Protein AF-A0ABD3FV97-F1 (afdb_monomer_lite)

Radius of gyration: 19.09 Å; chains: 1; bounding box: 35×38×58 Å

pLDDT: mean 72.64, std 11.26, range [37.59, 92.88]

Structure (mmCIF, N/CA/C/O backbone):
data_AF-A0ABD3FV97-F1
#
_entry.id   AF-A0ABD3FV97-F1
#
loop_
_atom_site.group_PDB
_atom_site.id
_atom_site.type_symbol
_atom_site.label_atom_id
_atom_site.label_alt_id
_atom_site.label_comp_id
_atom_site.label_asym_id
_atom_site.label_entity_id
_atom_site.label_seq_id
_atom_site.pdbx_PDB_ins_code
_atom_site.Cartn_x
_atom_site.Cartn_y
_atom_site.Cartn_z
_atom_site.occupancy
_atom_site.B_iso_or_equiv
_atom_site.auth_seq_id
_atom_site.auth_comp_id
_atom_site.auth_asym_id
_atom_site.auth_atom_id
_atom_site.pdbx_PDB_model_num
ATOM 1 N N . MET A 1 1 ? 18.027 4.980 -5.617 1.00 48.72 1 MET A N 1
ATOM 2 C CA . MET A 1 1 ? 16.633 4.975 -5.128 1.00 48.72 1 MET A CA 1
ATOM 3 C C . MET A 1 1 ? 16.264 6.378 -4.671 1.00 48.72 1 MET A C 1
ATOM 5 O O . MET A 1 1 ? 16.695 6.803 -3.608 1.00 48.72 1 MET A O 1
ATOM 9 N N . GLY A 1 2 ? 15.566 7.140 -5.506 1.00 58.50 2 GLY A N 1
ATOM 10 C CA . GLY A 1 2 ? 15.160 8.516 -5.211 1.00 58.50 2 GLY A CA 1
ATOM 11 C C . GLY A 1 2 ? 14.043 8.925 -6.161 1.00 58.50 2 GLY A C 1
ATOM 12 O O . GLY A 1 2 ? 13.954 8.375 -7.258 1.00 58.50 2 GLY A O 1
ATOM 13 N N . PHE A 1 3 ? 13.162 9.832 -5.736 1.00 63.16 3 PHE A N 1
ATOM 14 C CA . PHE A 1 3 ? 12.029 10.260 -6.555 1.00 63.16 3 PHE A CA 1
ATOM 15 C C . PHE A 1 3 ? 12.535 10.866 -7.868 1.00 63.16 3 PHE A C 1
ATOM 17 O O . PHE A 1 3 ? 13.097 11.957 -7.882 1.00 63.16 3 PHE A O 1
ATOM 24 N N . THR A 1 4 ? 12.330 10.157 -8.977 1.00 71.75 4 THR A N 1
ATOM 25 C CA . THR A 1 4 ? 12.818 10.567 -10.304 1.00 71.75 4 THR A CA 1
ATOM 26 C C . THR A 1 4 ? 12.060 11.771 -10.867 1.00 71.75 4 THR A C 1
ATOM 28 O O . THR A 1 4 ? 12.447 12.342 -11.882 1.00 71.75 4 THR A O 1
ATOM 31 N N . SER A 1 5 ? 10.926 12.135 -10.262 1.00 81.56 5 SER A N 1
ATOM 32 C CA . SER A 1 5 ? 10.036 13.187 -10.747 1.00 81.56 5 SER A CA 1
ATOM 33 C C . SER A 1 5 ? 9.214 13.775 -9.602 1.00 81.56 5 SER A C 1
ATOM 35 O O . SER A 1 5 ? 8.786 13.052 -8.699 1.00 81.56 5 SER A O 1
ATOM 37 N N . PHE A 1 6 ? 8.917 15.074 -9.684 1.00 86.12 6 PHE A N 1
ATOM 38 C CA . PHE A 1 6 ? 8.047 15.772 -8.730 1.00 86.12 6 PHE A CA 1
ATOM 39 C C . PHE A 1 6 ? 6.651 15.132 -8.629 1.00 86.12 6 PHE A C 1
ATOM 41 O O . PHE A 1 6 ? 6.098 15.010 -7.541 1.00 86.12 6 PHE A O 1
ATOM 48 N N . SER A 1 7 ? 6.119 14.633 -9.751 1.00 85.06 7 SER A N 1
ATOM 49 C CA . SER A 1 7 ? 4.851 13.896 -9.782 1.00 85.06 7 SER A CA 1
ATOM 50 C C . SER A 1 7 ? 4.894 12.616 -8.932 1.00 85.06 7 SER A C 1
ATOM 52 O O . SER A 1 7 ? 3.996 12.395 -8.124 1.00 85.06 7 SER A O 1
ATOM 54 N N . THR A 1 8 ? 5.966 11.818 -9.024 1.00 85.12 8 THR A N 1
ATOM 55 C CA . THR A 1 8 ? 6.144 10.607 -8.202 1.00 85.12 8 THR A CA 1
ATOM 56 C C . THR A 1 8 ? 6.203 10.952 -6.713 1.00 85.12 8 THR A C 1
ATOM 58 O O . THR A 1 8 ? 5.603 10.258 -5.897 1.00 85.12 8 THR A O 1
ATOM 61 N N . TRP A 1 9 ? 6.894 12.040 -6.357 1.00 86.50 9 TRP A N 1
ATOM 62 C CA . TRP A 1 9 ? 6.964 12.517 -4.974 1.00 86.50 9 TRP A CA 1
ATOM 63 C C . TRP A 1 9 ? 5.593 12.959 -4.442 1.00 86.50 9 TRP A C 1
ATOM 65 O O . TRP A 1 9 ? 5.219 12.576 -3.335 1.00 86.50 9 TRP A O 1
ATOM 75 N N . LEU A 1 10 ? 4.811 13.700 -5.235 1.00 91.75 10 LEU A N 1
ATOM 76 C CA . LEU A 1 10 ? 3.453 14.102 -4.858 1.00 91.75 10 LEU A CA 1
ATOM 77 C C . LEU A 1 10 ? 2.524 12.899 -4.663 1.00 91.75 10 LEU A C 1
ATOM 79 O O . LEU A 1 10 ? 1.783 12.855 -3.681 1.00 91.75 10 LEU A O 1
ATOM 83 N N . LEU A 1 11 ? 2.572 11.920 -5.572 1.00 89.69 11 LEU A N 1
ATOM 84 C CA . LEU A 1 11 ? 1.776 10.694 -5.466 1.00 89.69 11 LEU A CA 1
ATOM 85 C C . LEU A 1 11 ? 2.164 9.885 -4.226 1.00 89.69 11 LEU A C 1
ATOM 87 O O . LEU A 1 11 ? 1.284 9.440 -3.491 1.00 89.69 11 LEU A O 1
ATOM 91 N N . TYR A 1 12 ? 3.464 9.760 -3.952 1.00 87.81 12 TYR A N 1
ATOM 92 C CA . TYR A 1 12 ? 3.977 9.137 -2.733 1.00 87.81 12 TYR A CA 1
ATOM 93 C C . TYR A 1 12 ? 3.460 9.849 -1.476 1.00 87.81 12 TYR A C 1
ATOM 95 O O . TYR A 1 12 ? 2.889 9.218 -0.586 1.00 87.81 12 TYR A O 1
ATOM 103 N N . TRP A 1 13 ? 3.614 11.174 -1.417 1.00 90.25 13 TRP A N 1
ATOM 104 C CA . TRP A 1 13 ? 3.207 11.981 -0.270 1.00 90.25 13 TRP A CA 1
ATOM 105 C C . TRP A 1 13 ? 1.697 11.915 -0.019 1.00 90.25 13 TRP A C 1
ATOM 107 O O . TRP A 1 13 ? 1.254 11.721 1.116 1.00 90.25 13 TRP A O 1
ATOM 117 N N . SER A 1 14 ? 0.900 12.051 -1.081 1.00 92.88 14 SER A N 1
ATOM 118 C CA . SER A 1 14 ? -0.559 11.973 -1.013 1.00 92.88 14 SER A CA 1
ATOM 119 C C . SER A 1 14 ? -1.023 10.592 -0.548 1.00 92.88 14 SER A C 1
ATOM 121 O O . SER A 1 14 ? -1.841 10.501 0.369 1.00 92.88 14 SER A O 1
ATOM 123 N N . ASN A 1 15 ? -0.451 9.520 -1.105 1.00 90.12 15 ASN A N 1
ATOM 124 C CA . ASN A 1 15 ? -0.778 8.152 -0.717 1.00 90.12 15 ASN A CA 1
ATOM 125 C C . ASN A 1 15 ? -0.466 7.884 0.765 1.00 90.12 15 ASN A C 1
ATOM 127 O O . ASN A 1 15 ? -1.310 7.346 1.483 1.00 90.12 15 ASN A O 1
ATOM 131 N N . LEU A 1 16 ? 0.703 8.325 1.241 1.00 88.44 16 LEU A N 1
ATOM 132 C CA . LEU A 1 16 ? 1.109 8.151 2.634 1.00 88.44 16 LEU A CA 1
ATOM 133 C C . LEU A 1 16 ? 0.239 8.972 3.601 1.00 88.44 16 LEU A C 1
ATOM 135 O O . LEU A 1 16 ? -0.149 8.478 4.660 1.00 88.44 16 LEU A O 1
ATOM 139 N N . SER A 1 17 ? -0.117 10.201 3.222 1.00 90.94 17 SER A N 1
ATOM 140 C CA . SER A 1 17 ? -0.991 11.066 4.026 1.00 90.94 17 SER A CA 1
ATOM 141 C C . SER A 1 17 ? -2.391 10.464 4.176 1.00 90.94 17 SER A C 1
ATOM 143 O O . SER A 1 17 ? -2.916 10.380 5.286 1.00 90.94 17 SER A O 1
ATOM 145 N N . LEU A 1 18 ? -2.978 9.987 3.073 1.00 89.12 18 LEU A N 1
ATOM 146 C CA . LEU A 1 18 ? -4.280 9.313 3.083 1.00 89.12 18 LEU A CA 1
ATOM 147 C C . LEU A 1 18 ? -4.246 8.024 3.909 1.00 89.12 18 LEU A C 1
ATOM 149 O O . LEU A 1 18 ? -5.183 7.754 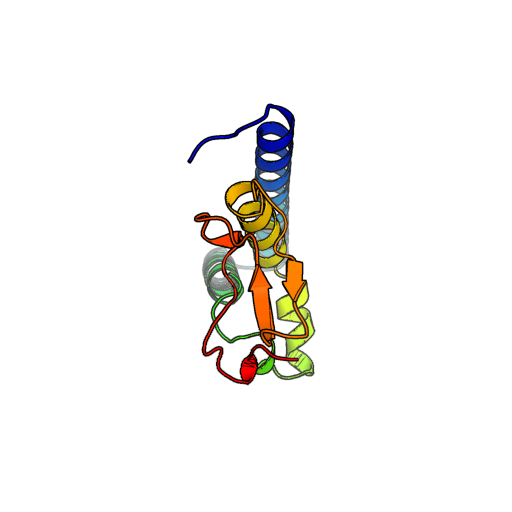4.658 1.00 89.12 18 LEU A O 1
ATOM 153 N N . PHE A 1 19 ? -3.159 7.257 3.826 1.00 85.50 19 PHE A N 1
ATOM 154 C CA . PHE A 1 19 ? -2.982 6.045 4.620 1.00 85.50 19 PHE A CA 1
ATOM 155 C C . PHE A 1 19 ? -3.003 6.327 6.130 1.00 85.50 19 PHE A C 1
ATOM 157 O O . PHE A 1 19 ? -3.730 5.664 6.875 1.00 85.50 19 PHE A O 1
ATOM 164 N N . ILE A 1 20 ? -2.251 7.337 6.579 1.00 84.44 20 ILE A N 1
ATOM 165 C CA . ILE A 1 20 ? -2.212 7.741 7.992 1.00 84.44 20 ILE A CA 1
ATOM 166 C C . ILE A 1 20 ? -3.585 8.243 8.452 1.00 84.44 20 ILE A C 1
ATOM 168 O O . ILE A 1 20 ? -4.032 7.873 9.537 1.00 84.44 20 ILE A O 1
ATOM 172 N N . LEU A 1 21 ? -4.283 9.027 7.622 1.00 86.25 21 LEU A N 1
ATOM 173 C CA . LEU A 1 21 ? -5.635 9.502 7.928 1.00 86.25 21 LEU A CA 1
ATOM 174 C C . LEU A 1 21 ? -6.608 8.336 8.132 1.00 86.25 21 LEU A C 1
ATOM 176 O O . LEU A 1 21 ? -7.292 8.291 9.152 1.00 86.25 21 LEU A O 1
ATOM 180 N N . VAL A 1 22 ? -6.644 7.363 7.215 1.00 82.94 22 VAL A N 1
ATOM 181 C CA . VAL A 1 22 ? -7.534 6.195 7.336 1.00 82.94 22 VAL A CA 1
ATOM 182 C C . VAL A 1 22 ? -7.207 5.377 8.589 1.00 82.94 22 VAL A C 1
ATOM 184 O O . VAL A 1 22 ? -8.122 5.002 9.323 1.00 82.94 22 VAL A O 1
ATOM 187 N N . GLN A 1 23 ? -5.924 5.149 8.887 1.00 77.25 23 GLN A N 1
ATOM 188 C CA . GLN A 1 23 ? -5.506 4.478 10.125 1.00 77.25 23 GLN A CA 1
ATOM 189 C C . GLN A 1 23 ? -5.951 5.235 11.385 1.00 77.25 23 GLN A C 1
ATOM 191 O O . GLN A 1 23 ? -6.409 4.619 12.351 1.00 77.25 23 GLN A O 1
ATOM 196 N N . MET A 1 24 ? -5.850 6.565 11.383 1.00 81.12 24 MET A N 1
ATOM 197 C CA . MET A 1 24 ? -6.249 7.398 12.516 1.00 81.12 24 MET A CA 1
ATOM 198 C C . MET A 1 24 ? -7.766 7.375 12.730 1.00 81.12 24 MET A C 1
ATOM 200 O O . MET A 1 24 ? -8.213 7.156 13.855 1.00 81.12 24 MET A O 1
ATOM 204 N N . TYR A 1 25 ? -8.561 7.523 11.669 1.00 81.44 25 TYR A N 1
ATOM 205 C CA . TYR A 1 25 ? -10.023 7.446 11.761 1.00 81.44 25 TYR A CA 1
ATOM 206 C C . TYR A 1 25 ? -10.511 6.058 12.177 1.00 81.44 25 TYR A C 1
ATOM 208 O O . TYR A 1 25 ? -11.439 5.951 12.978 1.00 81.44 25 TYR A O 1
ATOM 216 N N . LEU A 1 26 ? -9.865 4.992 11.698 1.00 76.81 26 LEU A N 1
ATOM 217 C CA . LEU A 1 26 ? -10.178 3.631 12.133 1.00 76.81 26 LEU A CA 1
ATOM 218 C C . LEU A 1 26 ? -9.865 3.439 13.624 1.00 76.81 26 LEU A C 1
ATOM 220 O O . LEU A 1 26 ? -10.676 2.880 14.357 1.00 76.81 26 LEU A O 1
ATOM 224 N N . SER A 1 27 ? -8.732 3.969 14.092 1.00 74.19 27 SER A N 1
ATOM 225 C CA . SER A 1 27 ? -8.362 3.934 15.513 1.00 74.19 27 SER A CA 1
ATOM 226 C C . SER A 1 27 ? -9.367 4.694 16.384 1.00 74.19 27 SER A C 1
ATOM 228 O O . SER A 1 27 ? -9.741 4.227 17.459 1.00 74.19 27 SER A O 1
ATOM 230 N N . GLN A 1 28 ? -9.851 5.840 15.901 1.00 76.38 28 GLN A N 1
ATOM 231 C CA . GLN A 1 28 ? -10.887 6.623 16.573 1.00 76.38 28 GLN A CA 1
ATOM 232 C C . GLN A 1 28 ? -12.222 5.872 16.627 1.00 76.38 28 GLN A C 1
ATOM 234 O O . GLN A 1 28 ? -12.818 5.787 17.697 1.00 76.38 28 GLN A O 1
ATOM 239 N N . LEU A 1 29 ? -12.665 5.267 15.519 1.00 74.81 29 LEU A N 1
ATOM 240 C CA . LEU A 1 29 ? -13.872 4.432 15.493 1.00 74.81 29 LEU A CA 1
ATOM 241 C C . LEU A 1 29 ? -13.782 3.270 16.486 1.00 74.81 29 LEU A C 1
ATOM 243 O O . LEU A 1 29 ? -14.740 3.017 17.212 1.00 74.81 29 LEU A O 1
ATOM 247 N N . CYS A 1 30 ? -12.627 2.609 16.573 1.00 68.19 30 CYS A N 1
ATOM 248 C CA . CYS A 1 30 ? -12.393 1.548 17.549 1.00 68.19 30 CYS A CA 1
ATOM 249 C C . CYS A 1 30 ? -12.499 2.060 18.992 1.00 68.19 30 CYS A C 1
ATOM 251 O O . CYS A 1 30 ? -13.169 1.430 19.802 1.00 68.19 30 CYS A O 1
ATOM 253 N N . MET A 1 31 ? -11.908 3.213 19.315 1.00 69.75 31 MET A N 1
ATOM 254 C CA . MET A 1 31 ? -12.009 3.805 20.659 1.00 69.75 31 MET A CA 1
ATOM 255 C C . MET A 1 31 ? -13.445 4.201 21.033 1.00 69.75 31 MET A C 1
ATOM 257 O O . MET A 1 31 ? -13.798 4.144 22.206 1.00 69.75 31 MET A O 1
ATOM 261 N N . TYR A 1 32 ? -14.283 4.573 20.060 1.00 70.44 32 TYR A N 1
ATOM 262 C CA . TYR A 1 32 ? -15.709 4.830 20.295 1.00 70.44 32 TYR A CA 1
ATOM 263 C C . TYR A 1 32 ? -16.552 3.549 20.389 1.00 70.44 32 TYR A C 1
ATOM 265 O O . TYR A 1 32 ? -17.554 3.533 21.100 1.00 70.44 32 TYR A O 1
ATOM 273 N N . ALA A 1 33 ? -16.177 2.489 19.669 1.00 69.31 33 ALA A N 1
ATOM 274 C CA . ALA A 1 33 ? -16.920 1.229 19.632 1.00 69.31 33 ALA A CA 1
ATOM 275 C C . ALA A 1 33 ? -16.563 0.270 20.782 1.00 69.31 33 ALA A C 1
ATOM 277 O O . ALA A 1 33 ? -17.378 -0.576 21.150 1.00 69.31 33 ALA A O 1
ATOM 278 N N . LEU A 1 34 ? -15.350 0.369 21.336 1.00 66.38 34 LEU A N 1
ATOM 279 C CA . LEU A 1 34 ? -14.835 -0.536 22.363 1.00 66.38 34 LEU A CA 1
ATOM 280 C C . LEU A 1 34 ? -14.829 0.140 23.745 1.00 66.38 34 LEU A C 1
ATOM 282 O O . LEU A 1 34 ? -14.363 1.267 23.876 1.00 66.38 34 LEU A O 1
ATOM 286 N N . PRO A 1 35 ? -15.272 -0.552 24.807 1.00 64.81 35 PRO A N 1
ATOM 287 C CA . PRO A 1 35 ? -15.379 0.026 26.148 1.00 64.81 35 PRO A CA 1
ATOM 288 C C . PRO A 1 35 ? -14.039 0.159 26.901 1.00 64.81 35 PRO A C 1
ATOM 290 O O . PRO A 1 35 ? -14.017 0.761 27.971 1.00 64.81 35 PRO A O 1
ATOM 293 N N . SER A 1 36 ? -12.929 -0.399 26.389 1.00 62.66 36 SER A N 1
ATOM 294 C CA . SER A 1 36 ? -11.605 -0.350 27.036 1.00 62.66 36 SER A CA 1
ATOM 295 C C . SER A 1 36 ? -10.463 -0.152 26.031 1.00 62.66 36 SER A C 1
ATOM 297 O O . SER A 1 36 ? -10.376 -0.844 25.012 1.00 62.66 36 SER A O 1
ATOM 299 N N . VAL A 1 37 ? -9.551 0.766 26.372 1.00 63.72 37 VAL A N 1
ATOM 300 C CA . VAL A 1 37 ? -8.350 1.151 25.603 1.00 63.72 37 VAL A CA 1
ATOM 301 C C . VAL A 1 37 ? -7.419 -0.041 25.356 1.00 63.72 37 VAL A C 1
ATOM 303 O O . VAL A 1 37 ? -6.774 -0.132 24.311 1.00 63.72 37 VAL A O 1
ATOM 306 N N . GLU A 1 38 ? -7.391 -0.993 26.286 1.00 64.00 38 GLU A N 1
ATOM 307 C CA . GLU A 1 38 ? -6.546 -2.188 26.222 1.00 64.00 38 GLU A CA 1
ATOM 308 C C . GLU A 1 38 ? -6.984 -3.122 25.084 1.00 64.00 38 GLU A C 1
ATOM 310 O O . GLU A 1 38 ? -6.150 -3.651 24.350 1.00 64.00 38 GLU A O 1
ATOM 315 N N . VAL A 1 39 ? -8.296 -3.265 24.868 1.00 63.81 39 VAL A N 1
ATOM 316 C CA . VAL A 1 39 ? -8.849 -4.104 23.792 1.00 63.81 39 VAL A CA 1
ATOM 317 C C . VAL A 1 39 ? -8.667 -3.426 22.431 1.00 63.81 39 VAL A C 1
ATOM 319 O O . VAL A 1 39 ? -8.322 -4.088 21.452 1.00 63.81 39 VAL A O 1
ATOM 322 N N . ALA A 1 40 ? -8.828 -2.100 22.365 1.00 60.56 40 ALA A N 1
ATOM 323 C CA . ALA A 1 40 ? -8.611 -1.328 21.141 1.00 60.56 40 ALA A CA 1
ATOM 324 C C . ALA A 1 40 ? -7.154 -1.401 20.657 1.00 60.56 40 ALA A C 1
ATOM 326 O O . ALA A 1 40 ? -6.916 -1.632 19.471 1.00 60.56 40 ALA A O 1
ATOM 327 N N . ALA A 1 41 ? -6.181 -1.281 21.567 1.00 62.34 41 ALA A N 1
ATOM 328 C CA . ALA A 1 41 ? -4.762 -1.375 21.228 1.00 62.34 41 ALA A CA 1
ATOM 329 C C . ALA A 1 41 ? -4.387 -2.760 20.677 1.00 62.34 41 ALA A C 1
ATOM 331 O O . ALA A 1 41 ? -3.690 -2.857 19.665 1.00 62.34 41 ALA A O 1
ATOM 332 N N . VAL A 1 42 ? -4.890 -3.833 21.299 1.00 64.88 42 VAL A N 1
ATOM 333 C CA . VAL A 1 42 ? -4.636 -5.206 20.842 1.00 64.88 42 VAL A CA 1
ATOM 334 C C . VAL A 1 42 ? -5.287 -5.455 19.485 1.00 64.88 42 VAL A C 1
ATOM 336 O O . VAL A 1 42 ? -4.638 -6.023 18.610 1.00 64.88 42 VAL A O 1
ATOM 339 N N . LEU A 1 43 ? -6.519 -4.995 19.258 1.00 65.44 43 LEU A N 1
ATOM 340 C CA . LEU A 1 43 ? -7.204 -5.165 17.973 1.00 65.44 43 LEU A CA 1
ATOM 341 C C . LEU A 1 43 ? -6.528 -4.385 16.843 1.00 65.44 43 LEU A C 1
ATOM 343 O O . LEU A 1 43 ? -6.329 -4.945 15.770 1.00 65.44 43 LEU A O 1
ATOM 347 N N . ILE A 1 44 ? -6.122 -3.134 17.078 1.00 64.88 44 ILE A N 1
ATOM 348 C CA . ILE A 1 44 ? -5.447 -2.306 16.067 1.00 64.88 44 ILE A CA 1
ATOM 349 C C . ILE A 1 44 ? -4.070 -2.881 15.730 1.00 64.88 44 ILE A C 1
ATOM 351 O O . ILE A 1 44 ? -3.775 -3.063 14.549 1.00 64.88 44 ILE A O 1
ATOM 355 N N . SER A 1 45 ? -3.250 -3.232 16.729 1.00 64.12 45 SER A N 1
ATOM 356 C CA . SER A 1 45 ? -1.947 -3.873 16.486 1.00 64.12 45 SER A CA 1
ATOM 357 C C . SER A 1 45 ? -2.099 -5.216 15.779 1.00 64.12 45 SER A C 1
ATOM 359 O O . SER A 1 45 ? -1.361 -5.504 14.839 1.00 64.12 45 SER A O 1
ATOM 361 N N . SER A 1 46 ? -3.085 -6.021 16.181 1.00 61.31 46 SER A N 1
ATOM 362 C CA . SER A 1 46 ? -3.309 -7.337 15.583 1.00 61.31 46 SER A CA 1
ATOM 363 C C . SER A 1 46 ? -3.813 -7.217 14.147 1.00 61.31 46 SER A C 1
ATOM 365 O O . SER A 1 46 ? -3.234 -7.841 13.272 1.00 61.31 46 SER A O 1
ATOM 367 N N . VAL A 1 47 ? -4.807 -6.368 13.856 1.00 65.94 47 VAL A N 1
ATOM 368 C CA . VAL A 1 47 ? -5.325 -6.139 12.488 1.00 65.94 47 VAL A CA 1
ATOM 369 C C . VAL A 1 47 ? -4.255 -5.540 11.571 1.00 65.94 47 VAL A C 1
ATOM 371 O O . VAL A 1 47 ? -4.140 -5.954 10.418 1.00 65.94 47 VAL A O 1
ATOM 374 N N . SER A 1 48 ? -3.432 -4.625 12.089 1.00 61.69 48 SER A N 1
ATOM 375 C CA . SER A 1 48 ? -2.332 -4.007 11.335 1.00 61.69 48 SER A CA 1
ATOM 376 C C . SER A 1 48 ? -1.230 -5.000 10.969 1.00 61.69 48 SER A C 1
ATOM 378 O O . SER A 1 48 ? -0.572 -4.833 9.944 1.00 61.69 48 SER A O 1
ATOM 380 N N . MET A 1 49 ? -1.008 -6.016 11.806 1.00 58.00 49 MET A N 1
ATOM 381 C CA . MET A 1 49 ? -0.032 -7.076 11.553 1.00 58.00 49 MET A CA 1
ATOM 382 C C . MET A 1 49 ? -0.628 -8.206 10.697 1.00 58.00 49 MET A C 1
ATOM 384 O O . MET A 1 49 ? 0.073 -8.776 9.864 1.00 58.00 49 MET A O 1
ATOM 388 N N . LEU A 1 50 ? -1.926 -8.494 10.855 1.00 56.91 50 LEU A N 1
ATOM 389 C CA . LEU A 1 50 ? -2.627 -9.589 10.173 1.00 56.91 50 LEU A CA 1
ATOM 390 C C . LEU A 1 50 ? -2.910 -9.298 8.690 1.00 56.91 50 LEU A C 1
ATOM 392 O O . LEU A 1 50 ? -3.086 -10.228 7.913 1.00 56.91 50 LEU A O 1
ATOM 396 N N . PHE A 1 51 ? -2.938 -8.028 8.272 1.00 53.31 51 PHE A N 1
ATOM 397 C CA . PHE A 1 51 ? -3.314 -7.649 6.903 1.00 53.31 51 PHE A CA 1
ATOM 398 C C . PHE A 1 51 ? -2.371 -6.654 6.225 1.00 53.31 51 PHE A C 1
ATOM 400 O O . PHE A 1 51 ? -2.730 -6.031 5.223 1.00 53.31 51 PHE A O 1
ATOM 407 N N . ALA A 1 52 ? -1.117 -6.593 6.671 1.00 56.12 52 ALA A N 1
ATOM 408 C CA . ALA A 1 52 ? -0.044 -5.901 5.956 1.00 56.12 52 ALA A CA 1
ATOM 409 C C . ALA A 1 52 ? 0.263 -6.503 4.560 1.00 56.12 52 ALA A C 1
ATOM 411 O O . ALA A 1 52 ? 1.198 -6.071 3.897 1.00 56.12 52 ALA A O 1
ATOM 412 N N . GLY A 1 53 ? -0.514 -7.490 4.093 1.00 53.41 53 GLY A N 1
ATOM 413 C CA . GLY A 1 53 ? -0.469 -8.011 2.726 1.00 53.41 53 GLY A CA 1
ATOM 414 C C . GLY A 1 53 ? 0.455 -9.210 2.509 1.00 53.41 53 GLY A C 1
ATOM 415 O O . GLY A 1 53 ? 0.525 -9.693 1.386 1.00 53.41 53 GLY A O 1
ATOM 416 N N . PHE A 1 54 ? 1.123 -9.715 3.554 1.00 56.09 54 PHE A N 1
ATOM 417 C CA . PHE A 1 54 ? 2.139 -10.773 3.426 1.00 56.09 54 PHE A CA 1
ATOM 418 C C . PHE A 1 54 ? 1.797 -12.110 4.107 1.00 56.09 54 PHE A C 1
ATOM 420 O O . PHE A 1 54 ? 2.435 -13.111 3.795 1.00 56.09 54 PHE A O 1
ATOM 427 N N . ASN A 1 55 ? 0.810 -12.177 5.009 1.00 55.50 55 ASN A N 1
ATOM 428 C CA . ASN A 1 55 ? 0.501 -13.413 5.736 1.00 55.50 55 ASN A CA 1
ATOM 429 C C . ASN A 1 55 ? -0.983 -13.504 6.142 1.00 55.50 55 ASN A C 1
ATOM 431 O O . ASN A 1 55 ? -1.384 -12.712 6.995 1.00 55.50 55 ASN A O 1
ATOM 435 N N . PRO A 1 56 ? -1.785 -14.466 5.637 1.00 56.09 56 PRO A N 1
ATOM 436 C CA . PRO A 1 56 ? -1.512 -15.460 4.583 1.00 56.09 56 PRO A CA 1
ATOM 437 C C . PRO A 1 56 ? -1.709 -14.910 3.146 1.00 56.09 56 PRO A C 1
ATOM 439 O O . PRO A 1 56 ? -2.406 -13.910 2.965 1.00 56.09 56 PRO A O 1
ATOM 442 N N . PRO A 1 57 ? -1.112 -15.542 2.110 1.00 59.97 57 PRO A N 1
ATOM 443 C CA . PRO A 1 57 ? -1.269 -15.129 0.711 1.00 59.97 57 PRO A CA 1
ATOM 444 C C . PRO A 1 57 ? -2.736 -15.195 0.258 1.00 59.97 57 PRO A C 1
ATOM 446 O O . PRO A 1 57 ? -3.478 -16.086 0.672 1.00 59.97 57 PRO A O 1
ATOM 449 N N . THR A 1 58 ? -3.147 -14.267 -0.613 1.00 59.97 58 THR A N 1
ATOM 450 C CA . THR A 1 58 ? -4.548 -14.023 -1.017 1.00 59.97 58 THR A CA 1
ATOM 451 C C . THR A 1 58 ? -5.306 -15.278 -1.463 1.00 59.97 58 THR A C 1
ATOM 453 O O . THR A 1 58 ? -6.495 -15.405 -1.173 1.00 59.97 58 THR A O 1
ATOM 456 N N . GLY A 1 59 ? -4.621 -16.226 -2.116 1.00 62.44 59 GLY A N 1
ATOM 457 C CA . GLY A 1 59 ? -5.204 -17.490 -2.584 1.00 62.44 59 GLY A CA 1
ATOM 458 C C . GLY A 1 59 ? -5.592 -18.475 -1.473 1.00 62.44 59 GLY A C 1
ATOM 459 O O . GLY A 1 59 ? -6.406 -19.363 -1.703 1.0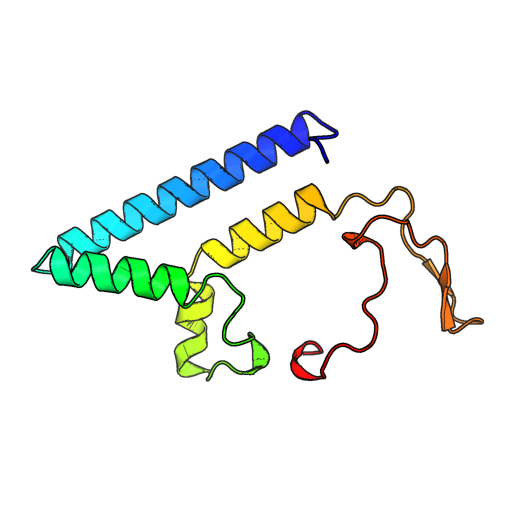0 62.44 59 GLY A O 1
ATOM 460 N N . SER A 1 60 ? -5.070 -18.301 -0.257 1.00 66.12 60 SER A N 1
ATOM 461 C CA . SER A 1 60 ? -5.308 -19.201 0.881 1.00 66.12 60 SER A CA 1
ATOM 462 C C . SER A 1 60 ? -6.350 -18.668 1.875 1.00 66.12 60 SER A C 1
ATOM 464 O O . SER A 1 60 ? -6.562 -19.279 2.924 1.00 66.12 60 SER A O 1
ATOM 466 N N . ILE A 1 61 ? -6.988 -17.524 1.589 1.00 68.75 61 ILE A N 1
ATOM 467 C CA . ILE A 1 61 ? -7.963 -16.890 2.489 1.00 68.75 61 ILE A CA 1
ATOM 468 C C . ILE A 1 61 ? -9.361 -17.488 2.242 1.00 68.75 61 ILE A C 1
ATOM 470 O O . ILE A 1 61 ? -9.866 -17.390 1.120 1.00 68.75 61 ILE A O 1
ATOM 474 N N . PRO A 1 62 ? -10.031 -18.060 3.265 1.00 74.00 62 PRO A N 1
ATOM 475 C CA . PRO A 1 62 ? -11.398 -18.561 3.131 1.00 74.00 62 PRO A CA 1
ATOM 476 C C . PRO A 1 62 ? -12.353 -17.461 2.643 1.00 74.00 62 PRO A C 1
ATOM 478 O O . PRO A 1 62 ? -12.273 -16.331 3.125 1.00 74.00 62 PRO A O 1
ATOM 481 N N . GLU A 1 63 ? -13.294 -17.786 1.747 1.00 73.25 63 GLU A N 1
ATOM 482 C CA . GLU A 1 63 ? -14.250 -16.826 1.151 1.00 73.25 63 GLU A CA 1
ATOM 483 C C . GLU A 1 63 ? -14.914 -15.907 2.193 1.00 73.25 63 GLU A C 1
ATOM 485 O O . GLU A 1 63 ? -14.965 -14.691 2.023 1.00 73.25 63 GLU A O 1
ATOM 490 N N . GLY A 1 64 ? -15.333 -16.471 3.333 1.00 69.19 64 GLY A N 1
ATOM 491 C CA . GLY A 1 64 ? -15.986 -15.728 4.417 1.00 69.19 64 GLY A CA 1
ATOM 492 C C . GLY A 1 64 ? -15.097 -14.719 5.155 1.00 69.19 64 GLY A C 1
ATOM 493 O O . GLY A 1 64 ? -15.626 -13.858 5.850 1.00 69.19 64 GLY A O 1
ATOM 494 N N . TYR A 1 65 ? -13.773 -14.785 4.999 1.00 68.06 65 TYR A N 1
ATOM 495 C CA . TYR A 1 65 ? -12.806 -13.853 5.595 1.00 68.06 65 TYR A CA 1
ATOM 496 C C . TYR A 1 65 ? -12.132 -12.946 4.555 1.00 68.06 65 TYR A C 1
ATOM 498 O O . TYR A 1 65 ? -11.398 -12.028 4.930 1.00 68.06 65 TYR A O 1
ATOM 506 N N . LYS A 1 66 ? -12.411 -13.129 3.255 1.00 71.25 66 LYS A N 1
ATOM 507 C CA . LYS A 1 66 ? -11.858 -12.273 2.191 1.00 71.25 66 LYS A CA 1
ATOM 508 C C . LYS A 1 66 ? -12.248 -10.805 2.352 1.00 71.25 66 LYS A C 1
ATOM 510 O O . LYS A 1 66 ? -11.452 -9.932 2.024 1.00 71.25 66 LYS A O 1
ATOM 515 N N . TRP A 1 67 ? -13.428 -10.507 2.900 1.00 73.06 67 TRP A N 1
ATOM 516 C CA . TRP A 1 67 ? -13.844 -9.122 3.169 1.00 73.06 67 TRP A CA 1
ATOM 517 C C . TRP A 1 67 ? -12.861 -8.393 4.095 1.00 73.06 67 TRP A C 1
ATOM 519 O O . TRP A 1 67 ? -12.563 -7.223 3.868 1.00 73.06 67 TRP A O 1
ATOM 529 N N . LEU A 1 68 ? -12.295 -9.097 5.079 1.00 66.88 68 LEU A N 1
ATOM 530 C CA . LEU A 1 68 ? -11.337 -8.536 6.028 1.00 66.88 68 LEU A CA 1
ATOM 531 C C . LEU A 1 68 ? -10.020 -8.178 5.316 1.00 66.88 68 LEU A C 1
ATOM 533 O O . LEU A 1 68 ? -9.451 -7.115 5.545 1.00 66.88 68 LEU A O 1
ATOM 537 N N . TYR A 1 69 ? -9.628 -8.992 4.331 1.00 67.50 69 TYR A N 1
ATOM 538 C CA . TYR A 1 69 ? -8.519 -8.698 3.421 1.00 67.50 69 TYR A CA 1
ATOM 539 C C . TYR A 1 69 ? -8.789 -7.503 2.480 1.00 67.50 69 TYR A C 1
ATOM 541 O O . TYR A 1 69 ? -7.853 -6.804 2.089 1.00 67.50 69 TYR A O 1
ATOM 549 N N . TYR A 1 70 ? -10.042 -7.226 2.098 1.00 71.12 70 TYR A N 1
ATOM 550 C CA . TYR A 1 70 ? -10.401 -6.035 1.305 1.00 71.12 70 TYR A CA 1
ATOM 551 C C . TYR A 1 70 ? -10.482 -4.747 2.121 1.00 71.12 70 TYR A C 1
ATOM 553 O O . TYR A 1 70 ? -10.187 -3.681 1.577 1.00 71.12 70 TYR A O 1
ATOM 561 N N . VAL A 1 71 ? -10.851 -4.844 3.399 1.00 70.56 71 VAL A N 1
ATOM 562 C CA . VAL A 1 71 ? -10.985 -3.698 4.309 1.00 70.56 71 VAL A CA 1
ATOM 563 C C . VAL A 1 71 ? -9.634 -3.090 4.672 1.00 70.56 71 VAL A C 1
ATOM 565 O O . VAL A 1 71 ? -9.549 -1.881 4.875 1.00 70.56 71 VAL A O 1
ATOM 568 N N . CYS A 1 72 ? -8.571 -3.890 4.743 1.00 72.81 72 CYS A N 1
ATOM 569 C CA . CYS A 1 72 ? -7.287 -3.402 5.226 1.00 72.81 72 CYS A CA 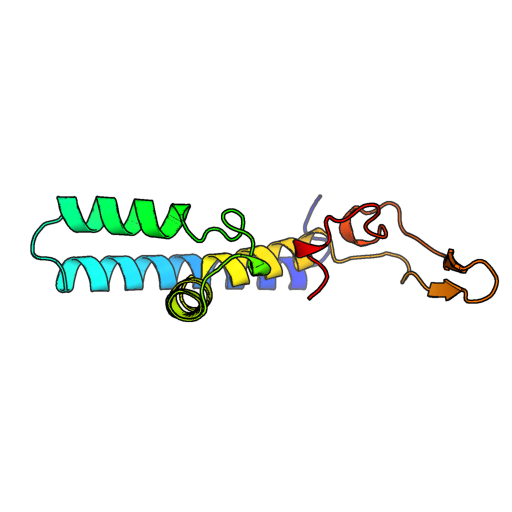1
ATOM 570 C C . CYS A 1 72 ? -6.609 -2.458 4.220 1.00 72.81 72 CYS A C 1
ATOM 572 O O . CYS A 1 72 ? -6.167 -2.897 3.157 1.00 72.81 72 CYS A O 1
ATOM 574 N N . PRO A 1 73 ? -6.465 -1.160 4.553 1.00 70.75 73 PRO A N 1
ATOM 575 C CA . PRO A 1 73 ? -5.988 -0.147 3.611 1.00 70.75 73 PRO A CA 1
ATOM 576 C C . PRO A 1 73 ? -4.501 -0.310 3.263 1.00 70.75 73 PRO A C 1
ATOM 578 O O . PRO A 1 73 ? -4.063 0.125 2.198 1.00 70.75 73 PRO A O 1
ATOM 581 N N . GLN A 1 74 ? -3.734 -0.984 4.132 1.00 75.38 74 GLN A N 1
ATOM 582 C CA . GLN A 1 74 ? -2.295 -1.225 3.986 1.00 75.38 74 GLN A CA 1
ATOM 583 C C . GLN A 1 74 ? -1.938 -1.871 2.644 1.00 75.38 74 GLN A C 1
ATOM 585 O O . GLN A 1 74 ? -0.948 -1.477 2.031 1.00 75.38 74 GLN A O 1
ATOM 590 N N . ARG A 1 75 ? -2.761 -2.802 2.140 1.00 76.50 75 ARG A N 1
ATOM 591 C CA . ARG A 1 75 ? -2.503 -3.493 0.865 1.00 76.50 75 ARG A CA 1
ATOM 592 C C . ARG A 1 75 ? -2.417 -2.528 -0.321 1.00 76.50 75 ARG A C 1
ATOM 594 O O . ARG A 1 75 ? -1.553 -2.677 -1.179 1.00 76.50 75 ARG A O 1
ATOM 601 N N . TYR A 1 76 ? -3.305 -1.534 -0.365 1.00 82.06 76 TYR A N 1
ATOM 602 C CA . TYR A 1 76 ? -3.414 -0.619 -1.498 1.00 82.06 76 TYR A CA 1
ATOM 603 C C . TYR A 1 76 ? -2.272 0.389 -1.459 1.00 82.06 76 TYR A C 1
ATOM 605 O O . TYR A 1 76 ? -1.632 0.636 -2.477 1.00 82.06 76 TYR A O 1
ATOM 613 N N . THR A 1 77 ? -1.963 0.907 -0.268 1.00 85.06 77 THR A N 1
ATOM 614 C CA . THR A 1 77 ? -0.801 1.769 -0.029 1.00 85.06 77 THR A CA 1
ATOM 615 C C . THR A 1 77 ? 0.490 1.062 -0.426 1.00 85.06 77 THR A C 1
ATOM 617 O O . THR A 1 77 ? 1.237 1.592 -1.238 1.00 85.06 77 THR A O 1
ATOM 620 N N . LEU A 1 78 ? 0.734 -0.157 0.062 1.00 83.88 78 LEU A N 1
ATOM 621 C CA . LEU A 1 78 ? 1.952 -0.902 -0.268 1.00 83.88 78 LEU A CA 1
ATOM 622 C C . LEU A 1 78 ? 2.064 -1.196 -1.767 1.00 83.88 78 LEU A C 1
ATOM 624 O O . LEU A 1 78 ? 3.129 -0.982 -2.336 1.00 83.88 78 LEU A O 1
ATOM 628 N N . SER A 1 79 ? 0.976 -1.611 -2.423 1.00 84.31 79 SER A N 1
ATOM 629 C CA . SER A 1 79 ? 0.969 -1.827 -3.875 1.00 84.31 79 SER A CA 1
ATOM 630 C C . SER A 1 79 ? 1.326 -0.550 -4.643 1.00 84.31 79 SER A C 1
ATOM 632 O O . SER A 1 79 ? 2.204 -0.586 -5.500 1.00 84.31 79 SER A O 1
ATOM 634 N N . ILE A 1 80 ? 0.726 0.589 -4.286 1.00 86.94 80 ILE A N 1
ATOM 635 C CA . ILE A 1 80 ? 1.016 1.881 -4.922 1.00 86.94 80 ILE A CA 1
ATOM 636 C C . ILE A 1 80 ? 2.471 2.295 -4.679 1.00 86.94 80 ILE A C 1
ATOM 638 O O . ILE A 1 80 ? 3.152 2.714 -5.612 1.00 86.94 80 ILE A O 1
ATOM 642 N N . LEU A 1 81 ? 2.975 2.154 -3.451 1.00 86.19 81 LEU A N 1
ATOM 643 C CA . LEU A 1 81 ? 4.361 2.477 -3.111 1.00 86.19 81 LEU A CA 1
ATOM 644 C C . LEU A 1 81 ? 5.359 1.611 -3.889 1.00 86.19 81 LEU A C 1
ATOM 646 O O . LEU A 1 81 ? 6.338 2.140 -4.415 1.00 86.19 81 LEU A O 1
ATOM 650 N N . LEU A 1 82 ? 5.094 0.307 -4.008 1.00 85.06 82 LEU A N 1
ATOM 651 C CA . LEU A 1 82 ? 5.913 -0.613 -4.797 1.00 85.06 82 LEU A CA 1
ATOM 652 C C . LEU A 1 82 ? 5.912 -0.227 -6.277 1.00 85.06 82 LEU A C 1
ATOM 654 O O . LEU A 1 82 ? 6.979 -0.160 -6.880 1.00 85.06 82 LEU A O 1
ATOM 658 N N . THR A 1 83 ? 4.755 0.103 -6.855 1.00 86.00 83 THR A N 1
ATO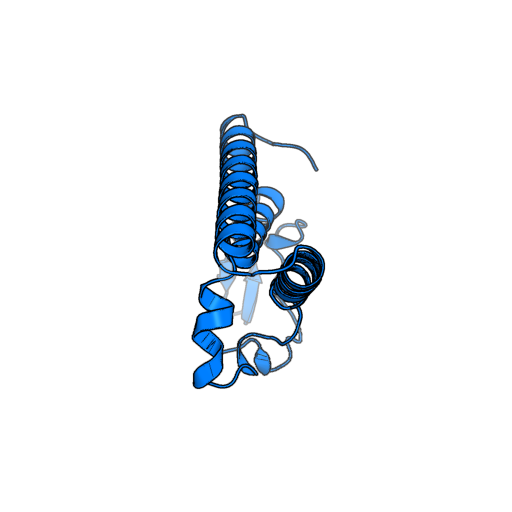M 659 C CA . THR A 1 83 ? 4.674 0.570 -8.247 1.00 86.00 83 THR A CA 1
ATOM 660 C C . THR A 1 83 ? 5.405 1.899 -8.450 1.00 86.00 83 THR A C 1
ATOM 662 O O . THR A 1 83 ? 6.099 2.069 -9.448 1.00 86.00 83 THR A O 1
ATOM 665 N N . LEU A 1 84 ? 5.309 2.840 -7.508 1.00 85.19 84 LEU A N 1
ATOM 666 C CA . LEU A 1 84 ? 6.015 4.123 -7.602 1.00 85.19 84 LEU A CA 1
ATOM 667 C C . LEU A 1 84 ? 7.539 3.972 -7.479 1.00 85.19 84 LEU A C 1
ATOM 669 O O . LEU A 1 84 ? 8.267 4.768 -8.075 1.00 85.19 84 LEU A O 1
ATOM 673 N N . LEU A 1 85 ? 8.013 2.985 -6.711 1.00 82.56 85 LEU A N 1
ATOM 674 C CA . LEU A 1 85 ? 9.438 2.754 -6.463 1.00 82.56 85 LEU A CA 1
ATOM 675 C C . LEU A 1 85 ? 10.093 1.854 -7.518 1.00 82.56 85 LEU A C 1
ATOM 677 O O . LEU A 1 85 ? 11.217 2.129 -7.925 1.00 82.56 85 LEU A O 1
ATOM 681 N N . PHE A 1 86 ? 9.400 0.798 -7.948 1.00 81.75 86 PHE A N 1
ATOM 682 C CA . PHE A 1 86 ? 9.948 -0.260 -8.803 1.00 81.75 86 PHE A CA 1
ATOM 683 C C . PHE A 1 86 ? 9.294 -0.351 -10.184 1.00 81.75 86 PHE A C 1
ATOM 685 O O . PHE A 1 86 ? 9.832 -1.019 -11.056 1.00 81.75 86 PHE A O 1
ATOM 692 N N . GLY A 1 87 ? 8.157 0.308 -10.416 1.00 78.56 87 GLY A N 1
ATOM 693 C CA . GLY A 1 87 ? 7.420 0.221 -11.684 1.00 78.56 87 GLY A CA 1
A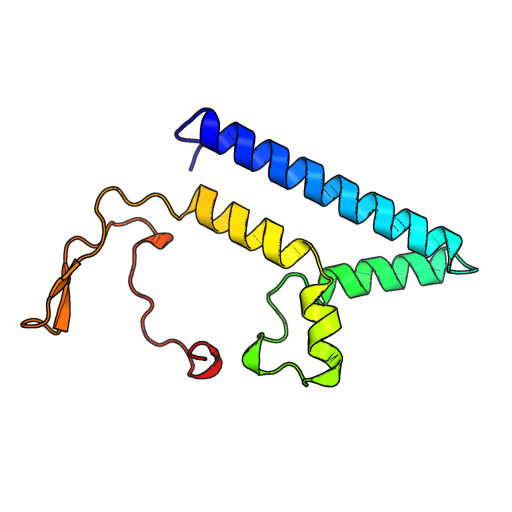TOM 694 C C . GLY A 1 87 ? 7.976 1.090 -12.816 1.00 78.56 87 GLY A C 1
ATOM 695 O O . GLY A 1 87 ? 7.351 1.193 -13.866 1.00 78.56 87 GLY A O 1
ATOM 696 N N . LYS A 1 88 ? 9.110 1.768 -12.612 1.00 78.88 88 LYS A N 1
ATOM 697 C CA . LYS A 1 88 ? 9.775 2.578 -13.640 1.00 78.88 88 LYS A CA 1
ATOM 698 C C . LYS A 1 88 ? 10.821 1.722 -14.354 1.00 78.88 88 LYS A C 1
ATOM 700 O O . LYS A 1 88 ? 11.935 1.589 -13.860 1.00 78.88 88 LYS A O 1
ATOM 705 N N . CYS A 1 89 ? 10.454 1.184 -15.513 1.00 79.75 89 CYS A N 1
ATOM 706 C CA . CYS A 1 89 ? 11.372 0.523 -16.438 1.00 79.75 89 CYS A CA 1
ATOM 707 C C . CYS A 1 89 ? 11.859 1.520 -17.495 1.00 79.75 89 CYS A C 1
ATOM 709 O O . CYS A 1 89 ? 11.083 2.358 -17.952 1.00 79.75 89 CYS A O 1
ATOM 711 N N . SER A 1 90 ? 13.143 1.457 -17.857 1.00 75.19 90 SER A N 1
ATOM 712 C CA . SER A 1 90 ? 13.695 2.264 -18.959 1.00 75.19 90 SER A CA 1
ATOM 713 C C . SER A 1 90 ? 13.177 1.797 -20.320 1.00 75.19 90 SER A C 1
ATOM 715 O O . SER A 1 90 ? 12.907 2.630 -21.178 1.00 75.19 90 SER A O 1
ATOM 717 N N . ASP A 1 91 ? 12.998 0.483 -20.471 1.00 75.62 91 ASP A N 1
ATOM 718 C CA . ASP A 1 91 ? 12.431 -0.181 -21.641 1.00 75.62 91 ASP A CA 1
ATOM 719 C C . ASP A 1 91 ? 11.354 -1.168 -21.174 1.00 75.62 91 ASP A C 1
ATOM 721 O O . ASP A 1 91 ? 11.524 -1.845 -20.154 1.00 75.62 91 ASP A O 1
ATOM 725 N N . ASP A 1 92 ? 10.240 -1.239 -21.905 1.00 70.62 92 ASP A N 1
ATOM 726 C CA . ASP A 1 92 ? 9.180 -2.205 -21.626 1.00 70.62 92 ASP A CA 1
ATOM 727 C C . ASP A 1 92 ? 9.590 -3.601 -22.134 1.00 70.62 92 ASP A C 1
ATOM 729 O O . ASP A 1 92 ? 9.951 -3.755 -23.312 1.00 70.62 92 ASP A O 1
ATOM 733 N N . PRO A 1 93 ? 9.519 -4.648 -21.288 1.00 73.56 93 PRO A N 1
ATOM 734 C CA . PRO A 1 93 ? 9.889 -5.992 -21.697 1.00 73.56 93 PRO A CA 1
ATOM 735 C C . PRO A 1 93 ? 8.922 -6.491 -22.775 1.00 73.56 93 PRO A C 1
ATOM 737 O O . PRO A 1 93 ? 7.709 -6.564 -22.573 1.00 73.56 93 PRO A O 1
ATOM 740 N N . THR A 1 94 ? 9.463 -6.858 -23.934 1.00 79.25 94 THR A N 1
ATOM 741 C CA . THR A 1 94 ? 8.676 -7.386 -25.054 1.00 79.25 94 THR A CA 1
ATOM 742 C C . THR A 1 94 ? 8.779 -8.902 -25.064 1.00 79.25 94 THR A C 1
ATOM 744 O O . THR A 1 94 ? 9.880 -9.451 -25.048 1.00 79.25 94 THR A O 1
ATOM 747 N N . TYR A 1 95 ? 7.639 -9.590 -25.079 1.00 79.06 95 TYR A N 1
ATOM 748 C CA . TYR A 1 95 ? 7.620 -11.046 -25.181 1.00 79.06 95 TYR A CA 1
ATOM 749 C C . TYR A 1 95 ? 7.860 -11.481 -26.628 1.00 79.06 95 TYR A C 1
ATOM 751 O O . TYR A 1 95 ? 7.064 -11.154 -27.511 1.00 79.06 95 TYR A O 1
ATOM 759 N N . ASP A 1 96 ? 8.931 -12.237 -26.860 1.00 79.56 96 ASP A N 1
ATOM 760 C CA . ASP A 1 96 ? 9.207 -12.837 -28.160 1.00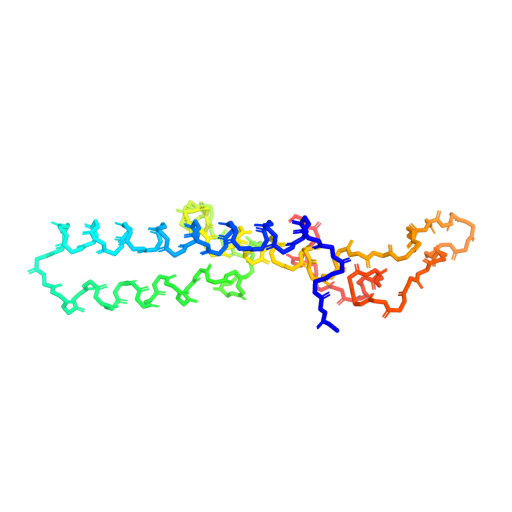 79.56 96 ASP A CA 1
ATOM 761 C C . ASP A 1 96 ? 8.706 -14.289 -28.199 1.00 79.56 96 ASP A C 1
ATOM 763 O O . ASP A 1 96 ? 9.117 -15.147 -27.412 1.00 79.56 96 ASP A O 1
ATOM 767 N N . GLN A 1 97 ? 7.785 -14.567 -29.127 1.00 80.19 97 GLN A N 1
ATOM 768 C CA . GLN A 1 97 ? 7.178 -15.893 -29.277 1.00 80.19 97 GLN A CA 1
ATOM 769 C C . GLN A 1 97 ? 8.148 -16.932 -29.860 1.00 80.19 97 GLN A C 1
ATOM 771 O O . GLN A 1 97 ? 7.927 -18.125 -29.657 1.00 80.19 97 GLN A O 1
ATOM 776 N N . ALA A 1 98 ? 9.200 -16.515 -30.573 1.00 79.88 98 ALA A N 1
ATOM 777 C CA . ALA A 1 98 ? 10.142 -17.430 -31.214 1.00 79.88 98 ALA A CA 1
ATOM 778 C C . ALA A 1 98 ? 11.211 -17.931 -30.232 1.00 79.88 98 ALA A C 1
ATOM 780 O O . ALA A 1 98 ? 11.583 -19.103 -30.284 1.00 79.88 98 ALA A O 1
ATOM 781 N N . THR A 1 99 ? 11.672 -17.080 -29.313 1.00 76.88 99 THR A N 1
ATOM 782 C CA . THR A 1 99 ? 12.639 -17.456 -28.266 1.00 76.88 99 THR A CA 1
ATOM 783 C C . THR A 1 99 ? 11.987 -17.849 -26.939 1.00 76.88 99 THR A C 1
ATOM 785 O O . THR A 1 99 ? 12.694 -18.259 -26.020 1.00 76.88 99 THR A O 1
ATOM 788 N N . GLN A 1 100 ? 10.655 -17.741 -26.835 1.00 78.19 100 GLN A N 1
ATOM 789 C CA . GLN A 1 100 ? 9.868 -17.965 -25.613 1.00 78.19 100 GLN A CA 1
ATOM 790 C C . GLN A 1 100 ? 10.406 -17.188 -24.396 1.00 78.19 100 GLN A C 1
ATOM 792 O O . GLN A 1 100 ? 10.327 -17.661 -23.261 1.00 78.19 100 GLN A O 1
ATOM 797 N N . SER A 1 101 ? 10.958 -15.994 -24.623 1.00 75.44 101 SER A N 1
ATOM 798 C CA . SER A 1 101 ? 11.631 -15.193 -23.599 1.00 75.44 101 SER A CA 1
ATOM 799 C C . SER A 1 101 ? 11.287 -13.706 -23.714 1.00 75.44 101 SER A C 1
ATOM 801 O O . SER A 1 101 ? 10.864 -13.221 -24.764 1.00 75.44 101 SER A O 1
ATOM 803 N N . PHE A 1 102 ? 11.445 -12.974 -22.609 1.00 77.69 102 PHE A N 1
ATOM 804 C CA . PHE A 1 102 ? 11.308 -11.519 -22.602 1.00 77.69 102 PHE A CA 1
ATOM 805 C C . PHE A 1 102 ? 12.611 -10.874 -23.084 1.00 77.69 102 PHE A C 1
ATOM 807 O O . PHE A 1 102 ? 13.684 -11.130 -22.534 1.00 77.69 102 PHE A O 1
ATOM 814 N N . LEU A 1 103 ? 12.508 -10.030 -24.108 1.00 77.75 103 LEU A N 1
ATOM 815 C CA . LEU A 1 103 ? 13.582 -9.177 -24.614 1.00 77.75 103 LEU A CA 1
ATOM 816 C C . LEU A 1 103 ? 13.449 -7.770 -24.007 1.00 77.75 103 LEU A C 1
ATOM 818 O O . LEU A 1 103 ? 12.350 -7.352 -23.646 1.00 77.75 103 LEU A O 1
ATOM 822 N N . ASN A 1 104 ? 14.561 -7.032 -23.916 1.00 76.31 104 ASN A N 1
ATOM 823 C CA . ASN A 1 104 ? 14.633 -5.690 -23.306 1.00 76.31 104 ASN A CA 1
ATOM 824 C C . ASN A 1 104 ? 14.266 -5.651 -21.811 1.00 76.31 104 ASN A C 1
ATOM 826 O O . ASN A 1 104 ? 13.646 -4.712 -21.324 1.00 76.31 104 ASN A O 1
ATOM 830 N N . VAL A 1 105 ? 14.658 -6.685 -21.063 1.00 77.25 105 VAL A N 1
ATOM 831 C CA . VAL A 1 105 ? 14.473 -6.723 -19.608 1.00 77.25 105 VAL A CA 1
ATOM 832 C C . VAL A 1 105 ? 15.447 -5.743 -18.949 1.00 77.25 105 VAL A C 1
ATOM 834 O O . VAL A 1 105 ? 16.663 -5.936 -19.001 1.00 77.25 105 VAL A O 1
ATOM 837 N N . GLY A 1 106 ? 14.917 -4.689 -18.328 1.00 74.06 106 GLY A N 1
ATOM 838 C CA . GLY A 1 106 ? 15.713 -3.750 -17.538 1.00 74.06 106 GLY A CA 1
ATOM 839 C C . GLY A 1 106 ? 16.343 -4.408 -16.301 1.00 74.06 106 GLY A C 1
ATOM 840 O O . GLY A 1 106 ? 15.817 -5.378 -15.761 1.00 74.06 106 GLY A O 1
ATOM 841 N N . SER A 1 107 ? 17.455 -3.852 -15.811 1.00 76.69 107 SER A N 1
ATOM 842 C CA . SER A 1 107 ? 18.125 -4.306 -14.577 1.00 76.69 107 SER A CA 1
ATOM 843 C C . SER A 1 107 ? 17.352 -3.996 -13.290 1.00 76.69 107 SER A C 1
ATOM 845 O O . SER A 1 107 ? 17.748 -4.428 -12.209 1.00 76.69 107 SER A O 1
ATOM 847 N N . GLU A 1 108 ? 16.282 -3.210 -13.385 1.00 79.44 108 GLU A N 1
ATOM 848 C CA . GLU A 1 108 ? 15.479 -2.788 -12.244 1.00 79.44 108 GLU A CA 1
ATOM 849 C C . GLU A 1 108 ? 14.600 -3.943 -11.739 1.00 79.44 108 GLU A C 1
ATOM 851 O O . GLU A 1 108 ? 13.964 -4.649 -12.520 1.00 79.44 108 GLU A O 1
ATOM 856 N N . LEU A 1 109 ? 14.510 -4.095 -10.414 1.00 77.94 109 LEU A N 1
ATOM 857 C CA . LEU A 1 109 ? 13.813 -5.206 -9.744 1.00 77.94 109 LEU A CA 1
ATOM 858 C C . LEU A 1 109 ? 12.357 -5.411 -10.197 1.00 77.94 109 LEU A C 1
ATOM 860 O O . LEU A 1 109 ? 11.885 -6.542 -10.226 1.00 77.94 109 LEU A O 1
ATOM 864 N N . GLY A 1 110 ? 11.633 -4.339 -10.533 1.00 75.50 110 GLY A N 1
ATOM 865 C CA . GLY A 1 110 ? 10.240 -4.430 -10.985 1.00 75.50 110 GLY A CA 1
ATOM 866 C C . GLY A 1 110 ? 10.066 -4.832 -12.452 1.00 75.50 110 GLY A C 1
ATOM 867 O O . GLY A 1 110 ? 8.948 -5.138 -12.855 1.00 75.50 110 GLY A O 1
ATOM 868 N N . CYS A 1 111 ? 11.144 -4.838 -13.240 1.00 79.94 111 CYS A N 1
ATOM 869 C CA . CYS A 1 111 ? 11.123 -5.127 -14.677 1.00 79.94 111 CYS A CA 1
ATOM 870 C C . CYS A 1 111 ? 11.554 -6.563 -14.992 1.00 79.94 111 CYS A C 1
ATOM 872 O O . CYS A 1 111 ? 11.462 -6.991 -16.141 1.00 79.94 111 CYS A O 1
ATOM 874 N N . GLN A 1 112 ? 12.039 -7.304 -13.991 1.00 79.31 112 GLN A N 1
ATOM 875 C CA . GLN A 1 112 ? 12.489 -8.679 -14.162 1.00 79.31 112 GLN A CA 1
ATOM 876 C C . GLN A 1 112 ? 11.298 -9.653 -14.176 1.00 79.31 112 GLN A C 1
ATOM 878 O O . GLN A 1 112 ? 10.399 -9.536 -13.338 1.00 79.31 112 GLN A O 1
ATOM 883 N N . PRO A 1 113 ? 11.283 -10.638 -15.094 1.00 74.69 113 PRO A N 1
ATOM 884 C CA . PRO A 1 113 ? 10.269 -11.681 -15.089 1.00 74.69 113 PRO A CA 1
ATOM 885 C C . PRO A 1 113 ? 10.402 -12.531 -13.821 1.00 74.69 113 PRO A C 1
ATOM 887 O O . PRO A 1 113 ? 11.502 -12.897 -13.408 1.00 74.69 113 PRO A O 1
ATOM 890 N N . VAL A 1 114 ? 9.270 -12.844 -13.192 1.00 72.25 114 VAL A N 1
ATOM 891 C CA . VAL A 1 114 ? 9.254 -13.626 -11.953 1.00 72.25 114 VAL A CA 1
ATOM 892 C C . VAL A 1 114 ? 9.390 -15.110 -12.293 1.00 72.25 114 VAL A C 1
ATOM 894 O O . VAL A 1 114 ? 8.469 -15.720 -12.831 1.00 72.25 114 VAL A O 1
ATOM 897 N N . GLU A 1 115 ? 10.544 -15.695 -11.983 1.00 72.19 115 GLU A N 1
ATOM 898 C CA . GLU A 1 115 ? 10.817 -17.119 -12.187 1.00 72.19 115 GLU A CA 1
ATOM 899 C C . GLU A 1 115 ? 10.455 -17.939 -10.938 1.00 72.19 115 GLU A C 1
ATOM 901 O O . GLU A 1 115 ? 10.659 -17.496 -9.808 1.00 72.19 115 GLU A O 1
ATOM 906 N N . ASN A 1 116 ? 9.952 -19.162 -11.135 1.00 60.75 116 ASN A N 1
ATOM 907 C CA . ASN A 1 116 ? 9.674 -20.132 -10.064 1.00 60.75 116 ASN A CA 1
ATOM 908 C C . ASN A 1 116 ? 8.692 -19.648 -8.977 1.00 60.75 116 ASN A C 1
ATOM 910 O O . ASN A 1 116 ? 8.870 -19.931 -7.790 1.00 60.75 116 ASN A O 1
ATOM 914 N N . THR A 1 117 ? 7.624 -18.943 -9.361 1.00 63.06 117 THR A N 1
ATOM 915 C CA . THR A 1 117 ? 6.549 -18.617 -8.418 1.00 63.06 117 THR A CA 1
ATOM 916 C C . THR A 1 117 ? 5.784 -19.886 -8.018 1.00 63.06 117 THR A C 1
ATOM 918 O O . THR A 1 117 ? 5.361 -20.659 -8.882 1.00 63.06 117 THR A O 1
ATOM 921 N N . PRO A 1 118 ? 5.577 -20.148 -6.713 1.00 55.44 118 PRO A N 1
ATOM 922 C CA . PRO A 1 118 ? 4.688 -21.224 -6.294 1.00 55.44 118 PRO A CA 1
ATOM 923 C C . PRO A 1 118 ? 3.276 -20.967 -6.845 1.00 55.44 118 PRO A C 1
ATOM 925 O O . PRO A 1 118 ? 2.809 -19.827 -6.834 1.00 55.44 118 PRO A O 1
ATOM 928 N N . CYS A 1 119 ? 2.580 -22.026 -7.286 1.00 55.16 119 CYS A N 1
ATOM 929 C CA . CYS A 1 119 ? 1.256 -21.975 -7.946 1.00 55.16 119 CYS A CA 1
ATOM 930 C C . CYS A 1 119 ? 0.165 -21.179 -7.198 1.00 55.16 119 CYS A C 1
ATOM 932 O O . CYS A 1 119 ? -0.874 -20.882 -7.772 1.00 55.16 119 CYS A O 1
ATOM 934 N N . LEU A 1 120 ? 0.392 -20.805 -5.937 1.00 53.59 120 LEU A N 1
ATOM 935 C CA . LEU A 1 120 ? -0.496 -19.969 -5.126 1.00 53.59 120 LEU A CA 1
ATOM 936 C C . LEU A 1 120 ? -0.587 -18.501 -5.591 1.00 53.59 120 LEU A C 1
ATOM 938 O O . LEU A 1 120 ? -1.429 -17.768 -5.080 1.00 53.59 120 LEU A O 1
ATOM 942 N N . LEU A 1 121 ? 0.278 -18.059 -6.512 1.00 51.31 121 LEU A N 1
ATOM 943 C CA . LEU A 1 121 ? 0.296 -16.693 -7.059 1.00 51.31 121 LEU A CA 1
ATOM 944 C C . LEU A 1 121 ? -0.310 -16.587 -8.474 1.00 51.31 121 LEU A C 1
ATOM 946 O O . LEU A 1 121 ? -0.356 -15.491 -9.024 1.00 51.31 121 LEU A O 1
ATOM 950 N N . ALA A 1 122 ? -0.738 -17.704 -9.075 1.00 40.75 122 ALA A N 1
ATOM 951 C CA . ALA A 1 122 ? -1.131 -17.787 -10.487 1.00 40.75 122 ALA A CA 1
ATOM 952 C C . ALA A 1 122 ? -2.648 -17.660 -10.751 1.00 40.75 122 ALA A C 1
ATOM 954 O O . ALA A 1 122 ? -3.093 -17.947 -11.862 1.00 40.75 122 ALA A O 1
ATOM 955 N N . THR A 1 123 ? -3.444 -17.248 -9.759 1.00 37.59 123 THR A N 1
ATOM 956 C CA . THR A 1 123 ? -4.906 -17.081 -9.886 1.00 37.59 123 THR A CA 1
ATOM 957 C C . THR A 1 123 ? -5.395 -15.809 -9.223 1.00 37.59 123 THR A C 1
ATOM 959 O O . THR A 1 123 ? -5.086 -15.647 -8.018 1.00 37.59 123 THR A O 1
#

Secondary structure (DSSP, 8-state):
---SSHHHHHHHHHHHHHHHHHHHHHHHHHHHH-S-HHHHHHHHHHHHHH-SSSSS-GGGS-GGGHHHHHH-THHHHHHHHHHHHH---SSPPEEETTTTEEES--SSTTTS---S--GGG--

Organism: NCBI:txid2107226

Sequence (123 aa):
MGFTSFSTWLLYWSNLSLFILVQMYLSQLCMYALPSVEVAAVLISSVSMLFAGFNPPTGSIPEGYKWLYYVCPQRYTLSILLTLLFGKCSDDPTYDQATQSFLNVGSELGCQPVENTPCLLAT

Foldseek 3Di:
DDQPDPVLVVLLVVLVVVLVVVLVVVLVVLVVVDPDPVVSVCVSVCLCVCALQVPPHQLPDPPVCVVSNVPRSNNVSVVSVCCSVQVDQPDAFDQDPVVRDTPRQGPTPNRDDDPPDDPSVVD